Protein AF-A0A1F1KU14-F1 (afdb_monomer_lite)

Secondary structure (DSSP, 8-state):
-------HHHHHHHHHHHHHHT--PPPPPPPPP--TTTHHHHHHHHHHHHHHHHHHHHHHHHHHHHHHHHHHHHHHHHHHHHHHHHHHHHHHT--

Sequence (95 aa):
MSILDVDPDLTHQLATDVARNAQGSLPAPPVVPLDAATHDFGAHLAAAVTNINQRTERLRADLAHISRAGYALAAAAAATDEHTAGRFSAHAGGS

Foldseek 3Di:
DDPPPDQLVVLLVVLVVLLVVLDDDQDDQDDFDPDPVCPVVSVVSSVVSVVVRVVSNVVSVVSNVSSVVSNVVSVVVVVVVVVVVVVVVVVVPPD

Structure (mmCIF, N/CA/C/O backbone):
data_AF-A0A1F1KU14-F1
#
_entry.id   AF-A0A1F1KU14-F1
#
loop_
_atom_site.group_PDB
_atom_site.id
_atom_site.type_symbol
_atom_site.label_atom_id
_atom_site.label_alt_id
_atom_site.label_comp_id
_atom_site.label_asym_id
_atom_site.label_entity_id
_atom_site.label_seq_id
_atom_site.pdbx_PDB_ins_code
_atom_site.Cartn_x
_atom_site.Cartn_y
_atom_site.Cartn_z
_atom_site.occupancy
_atom_site.B_iso_or_equiv
_atom_site.auth_s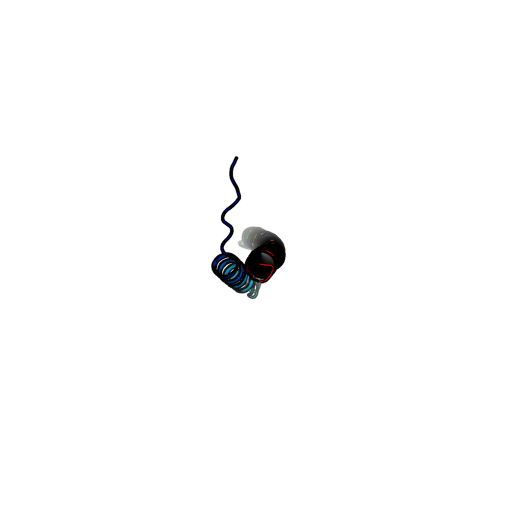eq_id
_atom_site.auth_comp_id
_atom_site.auth_asym_id
_atom_site.auth_atom_id
_atom_site.pdbx_PDB_model_num
ATOM 1 N N . MET A 1 1 ? -0.346 9.751 -30.051 1.00 35.44 1 MET A N 1
ATOM 2 C CA . MET A 1 1 ? 0.241 8.450 -29.675 1.00 35.44 1 MET A CA 1
ATOM 3 C C . MET A 1 1 ? 1.173 8.726 -28.511 1.00 35.44 1 MET A C 1
ATOM 5 O O . MET A 1 1 ? 2.216 9.317 -28.732 1.00 35.44 1 MET A O 1
ATOM 9 N N . SER A 1 2 ? 0.740 8.452 -27.279 1.00 44.88 2 SER A N 1
ATOM 10 C CA . SER A 1 2 ? 1.608 8.609 -26.108 1.00 44.88 2 SER A CA 1
ATOM 11 C C . SER A 1 2 ? 2.371 7.301 -25.945 1.00 44.88 2 SER A C 1
ATOM 13 O O . SER A 1 2 ? 1.787 6.304 -25.535 1.00 44.88 2 SER A O 1
ATOM 15 N N . ILE A 1 3 ? 3.646 7.292 -26.328 1.00 57.97 3 ILE A N 1
ATOM 16 C CA . ILE A 1 3 ? 4.612 6.361 -25.739 1.00 57.97 3 ILE A CA 1
ATOM 17 C C . ILE A 1 3 ? 4.660 6.774 -24.269 1.00 57.97 3 ILE A C 1
ATOM 19 O O . ILE A 1 3 ? 4.903 7.942 -23.978 1.00 57.97 3 ILE A O 1
ATOM 23 N N . LEU A 1 4 ? 4.237 5.907 -23.354 1.00 63.00 4 LEU A N 1
ATOM 24 C CA . LEU A 1 4 ? 4.346 6.202 -21.929 1.00 63.00 4 LEU A CA 1
ATOM 25 C C . LEU A 1 4 ? 5.841 6.281 -21.616 1.00 63.00 4 LEU A C 1
ATOM 27 O O . LEU A 1 4 ? 6.529 5.270 -21.707 1.00 63.00 4 LEU A O 1
ATOM 31 N N . ASP A 1 5 ? 6.324 7.484 -21.322 1.00 76.12 5 ASP A N 1
ATOM 32 C CA . ASP A 1 5 ? 7.698 7.727 -20.894 1.00 76.12 5 ASP A CA 1
ATOM 33 C C . ASP A 1 5 ? 7.786 7.279 -19.429 1.00 76.12 5 ASP A C 1
ATOM 35 O O . ASP A 1 5 ? 7.415 8.010 -18.507 1.00 76.12 5 ASP A O 1
ATOM 39 N N . VAL A 1 6 ? 8.091 5.996 -19.2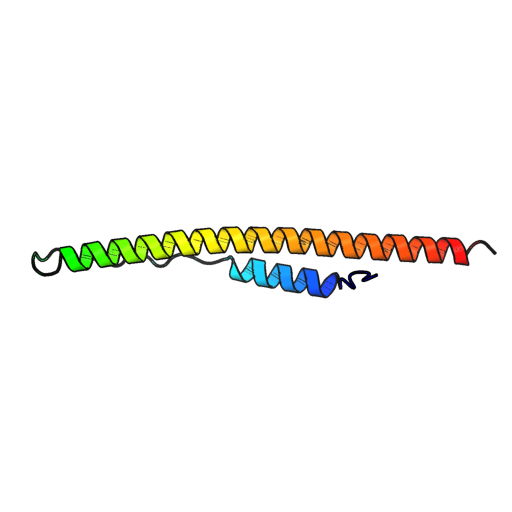27 1.00 85.00 6 VAL A N 1
ATOM 40 C CA . VAL A 1 6 ? 8.170 5.378 -17.901 1.00 85.00 6 VAL A CA 1
ATOM 41 C C . VAL A 1 6 ? 9.631 5.319 -17.505 1.00 85.00 6 VAL A C 1
ATOM 43 O O . VAL A 1 6 ? 10.363 4.462 -17.981 1.00 85.00 6 VAL A O 1
ATOM 46 N N . ASP A 1 7 ? 10.029 6.202 -16.595 1.00 90.56 7 ASP A N 1
ATOM 47 C CA . ASP A 1 7 ? 11.335 6.131 -15.948 1.00 90.56 7 ASP A CA 1
ATOM 48 C C . ASP A 1 7 ? 11.355 4.923 -14.979 1.00 90.56 7 ASP A C 1
ATOM 50 O O . ASP A 1 7 ? 10.592 4.911 -13.995 1.00 90.56 7 ASP A O 1
ATOM 54 N N . PRO A 1 8 ? 12.176 3.885 -15.240 1.00 91.62 8 PRO A N 1
ATOM 55 C CA . PRO A 1 8 ? 12.221 2.681 -14.415 1.00 91.62 8 PRO A CA 1
ATOM 56 C C . PRO A 1 8 ? 12.779 2.953 -13.013 1.00 91.62 8 PRO A C 1
ATOM 58 O O . PRO A 1 8 ? 12.280 2.377 -12.041 1.00 91.62 8 PRO A O 1
ATOM 61 N N . ASP A 1 9 ? 13.747 3.861 -12.882 1.00 92.81 9 ASP A N 1
ATOM 62 C CA . ASP A 1 9 ? 14.385 4.185 -11.607 1.00 92.81 9 ASP A CA 1
ATOM 63 C C . ASP A 1 9 ? 13.418 4.954 -10.706 1.00 92.81 9 ASP A C 1
ATOM 65 O O . ASP A 1 9 ? 13.224 4.594 -9.539 1.00 92.81 9 ASP A O 1
ATOM 69 N N . LEU A 1 10 ? 12.738 5.964 -11.258 1.00 93.06 10 LEU A N 1
ATOM 70 C CA . LEU A 1 10 ? 11.702 6.706 -10.541 1.00 93.06 10 LEU A CA 1
ATOM 71 C C . LEU A 1 10 ? 10.542 5.786 -10.141 1.00 93.06 10 LEU A C 1
ATOM 73 O O . LEU A 1 10 ? 10.069 5.834 -9.004 1.00 93.06 10 LEU A O 1
ATOM 77 N N . THR A 1 11 ? 10.101 4.907 -11.043 1.00 94.50 11 THR A N 1
ATOM 78 C CA . THR A 1 11 ? 9.012 3.960 -10.760 1.00 94.50 11 THR A CA 1
ATOM 79 C C . THR A 1 11 ? 9.393 2.993 -9.636 1.00 94.50 11 THR A C 1
ATOM 81 O O . THR A 1 11 ? 8.587 2.733 -8.737 1.00 94.50 11 THR A O 1
ATOM 84 N N . HIS A 1 12 ? 10.634 2.501 -9.625 1.00 96.12 12 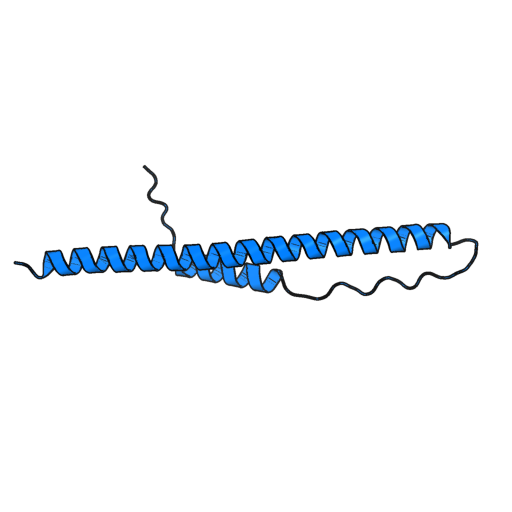HIS A N 1
ATOM 85 C CA . HIS A 1 12 ? 11.145 1.642 -8.561 1.00 96.12 12 HIS A CA 1
ATOM 86 C C . HIS A 1 12 ? 11.252 2.379 -7.213 1.00 96.12 12 HIS A C 1
ATOM 88 O O . HIS A 1 12 ? 10.916 1.818 -6.161 1.00 96.12 12 HIS A O 1
ATOM 94 N N . GLN A 1 13 ? 11.691 3.643 -7.220 1.00 96.94 13 GLN A N 1
ATOM 95 C CA . GLN A 1 13 ? 11.736 4.484 -6.019 1.00 96.94 13 GLN A CA 1
ATOM 96 C C . GLN A 1 13 ? 10.334 4.692 -5.435 1.00 96.94 13 GLN A C 1
ATOM 98 O O . GLN A 1 13 ? 10.117 4.413 -4.254 1.00 96.94 13 GLN A O 1
ATOM 103 N N . LEU A 1 14 ? 9.358 5.061 -6.270 1.00 96.31 14 LEU A N 1
ATOM 104 C CA . LEU A 1 14 ? 7.963 5.224 -5.853 1.00 96.31 14 LEU A CA 1
ATOM 105 C C . LEU A 1 14 ? 7.377 3.920 -5.294 1.00 96.31 14 LEU A C 1
ATOM 107 O O . LEU A 1 14 ? 6.740 3.930 -4.240 1.00 96.31 14 LEU A O 1
ATOM 111 N N . ALA A 1 15 ? 7.635 2.781 -5.943 1.00 96.06 15 ALA A N 1
ATOM 112 C CA . ALA A 1 15 ? 7.211 1.471 -5.447 1.00 96.06 15 ALA A CA 1
ATOM 113 C C . ALA A 1 15 ? 7.805 1.155 -4.063 1.00 96.06 15 ALA A C 1
ATOM 115 O O . ALA A 1 15 ? 7.110 0.627 -3.191 1.00 96.06 15 ALA A O 1
ATOM 116 N N . THR A 1 16 ? 9.063 1.535 -3.835 1.00 97.31 16 THR A N 1
ATOM 117 C CA . THR A 1 16 ? 9.759 1.359 -2.553 1.00 97.31 16 THR A CA 1
ATOM 118 C C . THR A 1 16 ? 9.174 2.232 -1.452 1.00 97.31 16 THR A C 1
ATOM 120 O O . THR A 1 16 ? 8.957 1.752 -0.337 1.00 97.31 16 THR A O 1
ATOM 123 N N . ASP A 1 17 ? 8.851 3.486 -1.753 1.00 97.38 17 ASP A N 1
ATOM 124 C CA . ASP A 1 17 ? 8.209 4.375 -0.787 1.00 97.38 17 ASP A CA 1
ATOM 125 C C . ASP A 1 17 ? 6.797 3.898 -0.435 1.00 97.38 17 ASP A C 1
ATOM 127 O O . ASP A 1 17 ? 6.422 3.877 0.740 1.00 97.38 17 ASP A O 1
ATOM 131 N N . VAL A 1 18 ? 6.026 3.427 -1.418 1.00 95.19 18 VAL A N 1
ATOM 132 C CA . VAL A 1 18 ? 4.711 2.816 -1.173 1.00 95.19 18 VAL A CA 1
ATOM 133 C C . VAL A 1 18 ? 4.847 1.555 -0.314 1.00 95.19 18 VAL A C 1
ATOM 135 O O . VAL A 1 18 ? 4.102 1.391 0.653 1.00 95.19 18 VAL A O 1
ATOM 138 N N . ALA A 1 19 ? 5.827 0.690 -0.599 1.00 95.69 19 ALA A N 1
ATOM 139 C CA . ALA A 1 19 ? 6.085 -0.509 0.196 1.00 95.69 19 ALA A CA 1
ATOM 140 C C . ALA A 1 19 ? 6.457 -0.174 1.647 1.00 95.69 19 ALA A C 1
ATOM 142 O O . ALA A 1 19 ? 5.990 -0.851 2.561 1.00 95.69 19 ALA A O 1
ATOM 143 N N . ARG A 1 20 ? 7.252 0.880 1.870 1.00 94.62 20 ARG A N 1
ATOM 144 C CA . ARG A 1 20 ? 7.602 1.363 3.214 1.00 94.62 20 ARG A CA 1
ATOM 145 C C . ARG A 1 20 ? 6.363 1.846 3.970 1.00 94.62 20 ARG A C 1
ATOM 147 O O . ARG A 1 20 ? 6.181 1.490 5.128 1.00 94.62 20 ARG A O 1
ATOM 154 N N . ASN A 1 21 ? 5.487 2.601 3.308 1.00 90.25 21 ASN A N 1
ATOM 155 C CA . ASN A 1 21 ? 4.254 3.125 3.909 1.00 90.25 21 ASN A CA 1
ATOM 156 C C . ASN A 1 21 ? 3.175 2.055 4.147 1.00 90.25 21 ASN A C 1
ATOM 158 O O . ASN A 1 21 ? 2.277 2.259 4.961 1.00 90.25 21 ASN A O 1
ATOM 162 N N . ALA A 1 22 ? 3.261 0.905 3.476 1.00 91.44 22 ALA A N 1
ATOM 163 C CA . ALA A 1 22 ? 2.392 -0.240 3.741 1.00 91.44 22 ALA A CA 1
ATOM 164 C C . ALA A 1 22 ? 2.731 -0.966 5.060 1.00 91.44 22 ALA A C 1
ATOM 166 O O . ALA A 1 22 ? 1.967 -1.823 5.501 1.00 91.44 22 ALA A O 1
ATOM 167 N N . GLN A 1 23 ? 3.870 -0.657 5.688 1.00 90.00 23 GLN A N 1
ATOM 168 C CA . GLN A 1 23 ? 4.328 -1.303 6.919 1.00 90.00 23 GLN A CA 1
ATOM 169 C C . GLN A 1 23 ? 3.774 -0.616 8.179 1.00 90.00 23 GLN A C 1
ATOM 171 O O . GLN A 1 23 ? 3.235 0.490 8.144 1.00 90.00 23 GLN A O 1
ATOM 176 N N . GLY A 1 24 ? 3.919 -1.287 9.322 1.00 84.62 24 GLY A N 1
ATOM 177 C CA . GLY A 1 24 ? 3.567 -0.765 10.643 1.00 84.62 24 GLY A CA 1
ATOM 178 C C . GLY A 1 24 ? 2.625 -1.684 11.413 1.00 84.62 24 GLY A C 1
ATOM 179 O O . GLY A 1 24 ? 2.100 -2.657 10.880 1.00 84.62 24 GLY A O 1
ATOM 180 N N . SER A 1 25 ? 2.411 -1.370 12.687 1.00 82.44 25 SER A N 1
ATOM 181 C CA . SER A 1 25 ? 1.468 -2.080 13.551 1.00 82.44 25 SER A CA 1
ATOM 182 C C . SER A 1 25 ? 0.162 -1.301 13.698 1.00 82.44 25 SER A C 1
ATOM 184 O O . SER A 1 25 ? 0.083 -0.099 13.430 1.00 82.44 25 SER A O 1
ATOM 186 N N . LEU A 1 26 ? -0.906 -2.002 14.067 1.00 82.88 26 LEU A N 1
ATOM 187 C CA . LEU A 1 26 ? -2.138 -1.360 14.511 1.00 82.88 26 LEU A CA 1
ATOM 188 C C . LEU A 1 26 ? -1.987 -0.954 15.983 1.00 82.88 26 LEU A C 1
ATOM 190 O O . LEU A 1 26 ? -1.366 -1.698 16.749 1.00 82.88 26 LEU A O 1
ATOM 194 N N . PRO A 1 27 ? -2.542 0.195 16.401 1.00 75.69 27 PRO A N 1
ATOM 195 C CA . PRO A 1 27 ? -2.597 0.536 17.813 1.00 75.69 27 PRO A CA 1
ATOM 196 C C . PRO A 1 27 ? -3.414 -0.517 18.571 1.00 75.69 27 PRO A C 1
ATOM 198 O O . PRO A 1 27 ? -4.407 -1.051 18.058 1.00 75.69 27 PRO A O 1
ATOM 201 N N . ALA A 1 28 ? -2.991 -0.810 19.802 1.00 76.19 28 ALA A N 1
ATOM 202 C CA . ALA A 1 28 ? -3.748 -1.683 20.686 1.00 76.19 28 ALA A CA 1
ATOM 203 C C . ALA A 1 28 ? -5.148 -1.086 20.938 1.00 76.19 28 ALA A C 1
ATOM 205 O O . ALA A 1 28 ? -5.276 0.139 21.042 1.00 76.19 28 ALA A O 1
ATOM 206 N N . PRO A 1 29 ? -6.199 -1.919 21.042 1.00 72.50 29 PRO A N 1
ATOM 207 C CA . PRO A 1 29 ? -7.525 -1.437 21.399 1.00 72.50 29 PRO A CA 1
ATOM 208 C C . PRO A 1 29 ? -7.498 -0.696 22.747 1.00 72.50 29 PRO A C 1
ATOM 210 O O . PRO A 1 29 ? -6.775 -1.120 23.654 1.00 72.50 29 PRO A O 1
ATOM 213 N N . PRO A 1 30 ? -8.277 0.386 22.910 1.00 72.00 30 PRO A N 1
ATOM 214 C CA . PRO A 1 30 ? -8.369 1.083 24.184 1.00 72.00 30 PRO A CA 1
ATOM 215 C C . PRO A 1 30 ? -8.985 0.171 25.249 1.00 72.00 30 PRO A C 1
ATOM 217 O O . PRO A 1 30 ? -9.944 -0.557 24.982 1.00 72.00 30 PRO A O 1
ATOM 220 N N . VAL A 1 31 ? -8.455 0.236 26.471 1.00 75.38 31 VAL A N 1
ATOM 221 C CA . VAL A 1 31 ? -9.075 -0.412 27.631 1.00 75.38 31 VAL A CA 1
ATOM 222 C C . VAL A 1 31 ? -10.281 0.423 28.047 1.00 75.38 31 VAL A C 1
ATOM 224 O O . VAL A 1 31 ? -10.148 1.603 28.368 1.00 75.38 31 VAL A O 1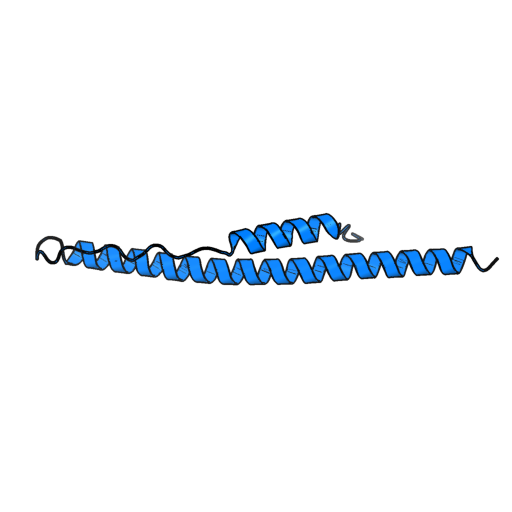
ATOM 227 N N . VAL A 1 32 ? -11.458 -0.191 28.019 1.00 69.69 32 VAL A N 1
ATOM 228 C CA . VAL A 1 32 ? -12.726 0.453 28.361 1.00 69.69 32 VAL A CA 1
ATOM 229 C C . VAL A 1 32 ? -13.047 0.205 29.843 1.00 69.69 32 VAL A C 1
ATOM 231 O O . VAL A 1 32 ? -13.072 -0.958 30.254 1.00 69.69 32 VAL A O 1
ATOM 234 N N . PRO A 1 33 ? -13.303 1.249 30.655 1.00 69.56 33 PRO A N 1
ATOM 235 C CA . PRO A 1 33 ? -13.795 1.089 32.023 1.00 69.56 33 PRO A CA 1
ATOM 236 C C . PRO A 1 33 ? -15.172 0.405 32.054 1.00 69.56 33 PRO A C 1
ATOM 238 O O . PRO A 1 33 ? -16.050 0.731 31.263 1.00 69.56 33 PRO A O 1
ATOM 241 N N . LEU A 1 34 ? -15.369 -0.531 32.985 1.00 66.56 34 LEU A N 1
ATOM 242 C CA . LEU A 1 34 ? -16.594 -1.339 33.124 1.00 66.56 34 LEU A CA 1
ATOM 243 C C . LEU A 1 34 ? -17.690 -0.678 33.982 1.00 66.56 34 LEU A C 1
ATOM 245 O O . LEU A 1 34 ? -18.591 -1.372 34.455 1.00 66.56 34 LEU A O 1
ATOM 249 N N . ASP A 1 35 ? -17.628 0.632 34.239 1.00 80.69 35 ASP A N 1
ATOM 250 C CA . ASP A 1 35 ? -18.711 1.270 34.988 1.00 80.69 35 ASP A CA 1
ATOM 251 C C . ASP A 1 35 ? -19.999 1.335 34.142 1.00 80.69 35 ASP A C 1
ATOM 253 O O . ASP A 1 35 ? -19.979 1.478 32.918 1.00 80.69 35 ASP A O 1
ATOM 257 N N . ALA A 1 36 ? -21.153 1.183 34.796 1.00 69.44 36 ALA A N 1
ATOM 258 C CA . ALA A 1 36 ? -22.443 1.113 34.105 1.00 69.44 36 ALA A CA 1
ATOM 259 C C . ALA A 1 36 ? -22.804 2.418 33.367 1.00 69.44 36 ALA A C 1
ATOM 261 O O . ALA A 1 36 ? -23.649 2.401 32.478 1.00 69.44 36 ALA A O 1
ATOM 262 N N . ALA A 1 37 ? -22.177 3.543 33.727 1.00 76.94 37 ALA A N 1
ATOM 263 C CA . ALA A 1 37 ? -22.442 4.848 33.130 1.00 76.94 37 ALA A CA 1
ATOM 264 C C . ALA A 1 37 ? -21.695 5.059 31.802 1.00 76.94 37 ALA A C 1
ATOM 266 O O . ALA A 1 37 ? -22.171 5.805 30.947 1.00 76.94 37 ALA A O 1
ATOM 267 N N . THR A 1 38 ? -20.540 4.414 31.614 1.00 76.31 38 THR A N 1
ATOM 268 C CA . THR A 1 38 ? -19.683 4.572 30.428 1.00 76.31 38 THR A CA 1
ATOM 269 C C . THR A 1 38 ? -19.595 3.320 29.564 1.00 76.31 38 THR A C 1
ATOM 271 O O . THR A 1 38 ? -19.028 3.387 28.473 1.00 76.31 38 THR A O 1
ATOM 274 N N . HIS A 1 39 ? -20.206 2.212 29.991 1.00 81.94 39 HIS A N 1
ATOM 275 C CA . HIS A 1 39 ? -20.214 0.939 29.271 1.00 81.94 39 HIS A CA 1
ATOM 276 C C . HIS A 1 39 ? -20.579 1.084 27.783 1.00 81.94 39 HIS A C 1
ATOM 278 O O . HIS A 1 39 ? -19.812 0.662 26.917 1.00 81.94 39 HIS A O 1
ATOM 284 N N . ASP A 1 40 ? -21.706 1.728 27.468 1.00 84.19 40 ASP A N 1
ATOM 285 C CA . ASP A 1 40 ? -22.181 1.849 26.081 1.00 84.19 40 ASP A CA 1
ATOM 286 C C . ASP A 1 40 ? -21.276 2.754 25.239 1.00 84.19 40 ASP A C 1
ATOM 288 O O . ASP A 1 40 ? -20.941 2.430 24.097 1.00 84.19 40 ASP A O 1
ATOM 292 N N . PHE A 1 41 ? -20.802 3.859 25.821 1.00 85.06 41 PHE A N 1
ATOM 293 C CA . PHE A 1 41 ? -19.808 4.723 25.181 1.00 85.06 41 PHE A CA 1
ATOM 294 C C . PHE A 1 41 ? -18.527 3.946 24.861 1.00 85.06 41 PHE A C 1
ATOM 296 O O . PHE A 1 41 ? -18.003 4.009 23.748 1.00 85.06 41 PHE A O 1
ATOM 303 N N . GLY A 1 42 ? -18.047 3.174 25.828 1.00 85.50 42 GLY A N 1
ATOM 304 C CA . GLY A 1 42 ? -16.870 2.342 25.700 1.00 85.50 42 GLY A CA 1
ATOM 305 C C . GLY A 1 42 ? -17.015 1.246 24.646 1.00 85.50 42 GLY A C 1
ATOM 306 O O . GLY A 1 42 ? -16.108 1.050 23.835 1.00 85.50 42 GLY A O 1
ATOM 307 N N . ALA A 1 43 ? -18.174 0.589 24.585 1.00 85.06 43 ALA A N 1
ATOM 308 C CA . ALA A 1 43 ? -18.495 -0.388 23.549 1.00 85.06 43 ALA A CA 1
ATOM 309 C C . ALA A 1 43 ? -18.473 0.247 22.147 1.00 85.06 43 ALA A C 1
ATOM 311 O O . ALA A 1 43 ? -17.874 -0.308 21.221 1.00 85.06 43 ALA A O 1
ATOM 312 N N . HIS A 1 44 ? -19.052 1.442 21.989 1.00 89.19 44 HIS A N 1
ATOM 313 C CA . HIS A 1 44 ? -19.001 2.185 20.730 1.00 89.19 44 HIS A CA 1
ATOM 314 C C . HIS A 1 44 ? -17.577 2.607 20.350 1.00 89.19 44 HIS A C 1
ATOM 316 O O . HIS A 1 44 ? -17.193 2.470 19.186 1.00 89.19 44 HIS A O 1
ATOM 322 N N . LEU A 1 45 ? -16.771 3.061 21.313 1.00 87.75 45 LEU A N 1
ATOM 323 C CA . LEU A 1 45 ? -15.372 3.417 21.083 1.00 87.75 45 LEU A CA 1
ATOM 324 C C . LEU A 1 45 ? -14.547 2.200 20.638 1.00 87.75 45 LEU A C 1
ATOM 326 O O . LEU A 1 45 ? -13.810 2.280 19.654 1.00 87.75 45 LEU A O 1
ATOM 330 N N . ALA A 1 46 ? -14.703 1.057 21.308 1.00 86.00 46 ALA A N 1
ATOM 331 C CA . ALA A 1 46 ? -14.022 -0.183 20.944 1.00 86.00 46 ALA A CA 1
ATOM 332 C C . ALA A 1 46 ? -14.420 -0.668 19.537 1.00 86.00 46 ALA A C 1
ATOM 334 O O . ALA A 1 46 ? -13.558 -1.068 18.746 1.00 86.00 46 ALA A O 1
ATOM 335 N N . ALA A 1 47 ? -15.708 -0.578 19.189 1.00 88.44 47 ALA A N 1
ATOM 336 C CA . ALA A 1 47 ? -16.198 -0.903 17.852 1.00 88.44 47 ALA A CA 1
ATOM 337 C C . ALA A 1 47 ? -15.621 0.041 16.782 1.00 88.44 47 ALA A C 1
ATOM 339 O O . ALA A 1 47 ? -15.189 -0.419 15.722 1.00 88.44 47 ALA A O 1
ATOM 340 N N . ALA A 1 48 ? -15.551 1.345 17.068 1.00 90.31 48 ALA A N 1
ATOM 341 C CA . ALA A 1 48 ? -14.968 2.335 16.167 1.00 90.31 48 ALA A CA 1
ATOM 342 C C . ALA A 1 48 ? -13.472 2.077 15.925 1.00 90.31 48 ALA A C 1
ATOM 344 O O . ALA A 1 48 ? -13.036 2.044 14.774 1.00 90.31 48 ALA A O 1
ATOM 345 N N . VAL A 1 49 ? -12.696 1.813 16.983 1.00 89.81 49 VAL A N 1
ATOM 346 C CA . VAL A 1 49 ? -11.268 1.473 16.863 1.00 89.81 49 VAL A CA 1
ATOM 347 C C . VAL A 1 49 ? -11.076 0.179 16.076 1.00 89.81 49 VAL A C 1
ATOM 349 O O . VAL A 1 49 ? -10.236 0.126 15.180 1.00 89.81 49 VAL A O 1
ATOM 352 N N . THR A 1 50 ? -11.893 -0.844 16.335 1.00 89.44 50 THR A N 1
ATOM 353 C CA . THR A 1 50 ? -11.857 -2.104 15.576 1.00 89.44 50 THR A CA 1
ATOM 354 C C . THR A 1 50 ? -12.118 -1.866 14.088 1.00 89.44 50 THR A C 1
ATOM 356 O O . THR A 1 50 ? -11.411 -2.406 13.237 1.00 89.44 50 THR A O 1
ATOM 359 N N . ASN A 1 51 ? -13.097 -1.022 13.756 1.00 92.94 51 ASN A N 1
ATOM 360 C CA . ASN A 1 51 ? -13.412 -0.686 12.373 1.00 92.94 51 ASN A CA 1
ATOM 361 C C . ASN A 1 51 ? -12.271 0.068 11.675 1.00 92.94 51 ASN A C 1
ATOM 363 O O . ASN A 1 51 ? -11.921 -0.268 10.542 1.00 92.94 51 ASN A O 1
ATOM 367 N N . ILE A 1 52 ? -11.674 1.056 12.351 1.00 92.62 52 ILE A N 1
ATOM 368 C CA . ILE A 1 52 ? -10.510 1.792 11.841 1.00 92.62 52 ILE A CA 1
ATOM 369 C C . ILE A 1 52 ? -9.362 0.818 11.589 1.00 92.62 52 ILE A C 1
ATOM 371 O O . ILE A 1 52 ? -8.831 0.791 10.486 1.00 92.62 52 ILE A O 1
ATOM 375 N N . ASN A 1 53 ? -9.061 -0.051 12.552 1.00 91.88 53 ASN A N 1
ATOM 376 C CA . ASN A 1 53 ? -8.007 -1.051 12.434 1.00 91.88 53 ASN A CA 1
ATOM 377 C C . ASN A 1 53 ? -8.207 -1.975 11.222 1.00 91.88 53 ASN A C 1
ATOM 379 O O . ASN A 1 53 ? -7.279 -2.186 10.443 1.00 91.88 53 ASN A O 1
ATOM 383 N N . GLN A 1 54 ? -9.429 -2.466 11.002 1.00 93.00 54 GLN A N 1
ATOM 384 C CA . GLN A 1 54 ? -9.758 -3.277 9.824 1.00 93.00 54 GLN A CA 1
ATOM 385 C C . GLN A 1 54 ? -9.580 -2.510 8.508 1.00 93.00 54 GLN A C 1
ATOM 387 O O . GLN A 1 54 ? -9.106 -3.075 7.522 1.00 93.00 54 GLN A O 1
ATOM 392 N N . ARG A 1 55 ? -9.968 -1.231 8.465 1.00 94.31 55 ARG A N 1
ATOM 393 C CA . ARG A 1 55 ? -9.801 -0.383 7.274 1.00 94.31 55 ARG A CA 1
ATOM 394 C C . ARG A 1 55 ? -8.334 -0.073 7.004 1.00 94.31 55 ARG A C 1
ATOM 396 O O . ARG A 1 55 ? -7.914 -0.153 5.855 1.00 94.31 55 ARG A O 1
ATOM 403 N N . THR A 1 56 ? -7.558 0.225 8.041 1.00 93.75 56 THR A N 1
ATOM 404 C CA . THR A 1 56 ? -6.112 0.437 7.942 1.00 93.75 56 THR A CA 1
ATOM 405 C C . THR A 1 56 ? -5.416 -0.803 7.396 1.00 93.75 56 THR A C 1
ATOM 407 O O . THR A 1 56 ? -4.564 -0.681 6.525 1.00 93.75 56 THR A O 1
ATOM 410 N N . GLU A 1 57 ? -5.812 -1.998 7.834 1.00 94.12 57 GLU A N 1
ATOM 411 C CA . GLU A 1 57 ? -5.208 -3.236 7.340 1.00 94.12 57 GLU A CA 1
ATOM 412 C C . GLU A 1 57 ? -5.517 -3.495 5.860 1.00 94.12 57 GLU A C 1
ATOM 414 O O . GLU A 1 57 ? -4.633 -3.871 5.092 1.00 94.12 57 GLU A O 1
ATOM 419 N N . ARG A 1 58 ? -6.749 -3.208 5.422 1.00 95.00 58 ARG A N 1
ATOM 420 C CA . ARG A 1 58 ? -7.105 -3.255 3.994 1.00 95.00 58 ARG A CA 1
ATOM 421 C C . ARG A 1 58 ? -6.293 -2.252 3.180 1.00 95.00 58 ARG A C 1
ATOM 423 O O . ARG A 1 58 ? -5.726 -2.626 2.163 1.00 95.00 58 ARG A O 1
ATOM 430 N N . LEU A 1 59 ? -6.162 -1.018 3.670 1.00 94.38 59 LEU A N 1
ATOM 431 C CA . LEU A 1 59 ? -5.349 0.006 3.016 1.00 94.38 59 LEU A CA 1
ATOM 432 C C . LEU A 1 59 ? -3.885 -0.442 2.876 1.00 94.38 59 LEU A C 1
ATOM 434 O O . LEU A 1 59 ? -3.285 -0.251 1.825 1.00 94.38 59 LEU A O 1
ATOM 438 N N . ARG A 1 60 ? -3.310 -1.084 3.901 1.00 94.81 60 ARG A N 1
ATOM 439 C CA . ARG A 1 60 ? -1.956 -1.655 3.817 1.00 94.81 60 ARG A CA 1
ATOM 440 C C . ARG A 1 60 ? -1.854 -2.749 2.762 1.00 94.81 60 ARG A C 1
ATOM 442 O O . ARG A 1 60 ? -0.875 -2.777 2.020 1.00 94.81 60 ARG A O 1
ATOM 449 N N . ALA A 1 61 ? -2.853 -3.625 2.669 1.00 94.50 61 ALA A N 1
ATOM 450 C CA . ALA A 1 61 ? -2.891 -4.661 1.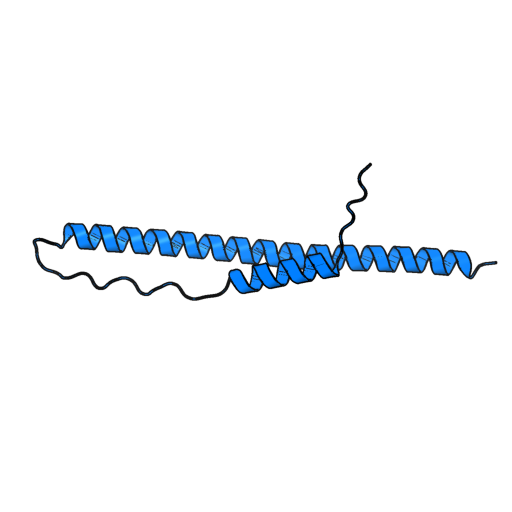641 1.00 94.50 61 ALA A CA 1
ATOM 451 C C . ALA A 1 61 ? -2.935 -4.059 0.225 1.00 94.50 61 ALA A C 1
ATOM 453 O O . ALA A 1 61 ? -2.203 -4.521 -0.655 1.00 94.50 61 ALA A O 1
ATOM 454 N N . ASP A 1 62 ? -3.719 -2.998 0.031 1.00 96.31 62 ASP A N 1
ATOM 455 C CA . ASP A 1 62 ? -3.812 -2.273 -1.238 1.00 96.31 62 ASP A CA 1
ATOM 456 C C . ASP A 1 62 ? -2.483 -1.590 -1.588 1.00 96.31 62 ASP A C 1
ATOM 458 O O . ASP A 1 62 ? -1.979 -1.747 -2.700 1.00 96.31 62 ASP A O 1
ATOM 462 N N . LEU A 1 63 ? -1.846 -0.910 -0.628 1.00 96.06 63 LEU A N 1
ATOM 463 C CA . LEU A 1 63 ? -0.521 -0.309 -0.822 1.00 96.06 63 LEU A CA 1
ATOM 464 C C . LEU A 1 63 ? 0.532 -1.371 -1.167 1.00 96.06 63 LEU A C 1
ATOM 466 O O . LEU A 1 63 ? 1.326 -1.179 -2.085 1.00 96.06 63 LEU A O 1
ATOM 470 N N . ALA A 1 64 ? 0.512 -2.524 -0.495 1.00 95.44 64 ALA A N 1
ATOM 471 C CA . ALA A 1 64 ? 1.410 -3.632 -0.808 1.00 95.44 64 ALA A CA 1
ATOM 472 C C . ALA A 1 64 ? 1.151 -4.220 -2.207 1.00 95.44 64 ALA A C 1
ATOM 474 O O . ALA A 1 64 ? 2.072 -4.712 -2.857 1.00 95.44 64 ALA A O 1
ATOM 475 N N . HIS A 1 65 ? -0.095 -4.206 -2.681 1.00 96.38 65 HIS A N 1
ATOM 476 C CA . HIS A 1 65 ? -0.412 -4.591 -4.052 1.00 96.38 65 HIS A CA 1
ATOM 477 C C . HIS A 1 65 ? 0.127 -3.569 -5.062 1.00 96.38 65 HIS A C 1
ATOM 479 O O . HIS A 1 65 ? 0.787 -3.963 -6.024 1.00 96.38 65 HIS A O 1
ATOM 485 N N . ILE A 1 66 ? -0.079 -2.274 -4.808 1.00 96.62 66 ILE A N 1
ATOM 486 C CA . ILE A 1 66 ? 0.413 -1.181 -5.657 1.00 96.62 66 ILE A CA 1
ATOM 487 C C . ILE A 1 66 ? 1.940 -1.200 -5.748 1.00 96.62 66 ILE A C 1
ATOM 489 O O . ILE A 1 66 ? 2.476 -1.076 -6.846 1.00 96.62 66 ILE A O 1
ATOM 493 N N . SER A 1 67 ? 2.656 -1.414 -4.640 1.00 97.50 67 SER A N 1
ATOM 494 C CA . SER A 1 67 ? 4.121 -1.489 -4.675 1.00 97.50 67 SER A CA 1
ATOM 495 C C . SER A 1 67 ? 4.620 -2.660 -5.521 1.00 97.50 67 SER A C 1
ATOM 497 O O . SER A 1 67 ? 5.514 -2.480 -6.344 1.00 97.50 67 SER A O 1
ATOM 499 N N . ARG A 1 68 ? 4.003 -3.845 -5.406 1.00 96.88 68 ARG A N 1
ATOM 500 C CA . ARG A 1 68 ? 4.330 -4.998 -6.265 1.00 96.88 68 ARG A CA 1
ATOM 501 C C . ARG A 1 68 ? 4.077 -4.709 -7.741 1.00 96.88 68 ARG A C 1
ATOM 503 O O . ARG A 1 68 ? 4.908 -5.064 -8.573 1.00 96.88 68 ARG A O 1
ATOM 510 N N . ALA A 1 69 ? 2.958 -4.063 -8.062 1.00 96.88 69 ALA A N 1
ATOM 511 C CA . ALA A 1 69 ? 2.661 -3.647 -9.429 1.00 96.88 69 ALA A CA 1
ATOM 512 C C . ALA A 1 69 ? 3.690 -2.623 -9.942 1.00 96.88 69 ALA A C 1
ATOM 514 O O . ALA A 1 69 ? 4.157 -2.745 -11.071 1.00 96.88 69 ALA A O 1
ATOM 515 N N . GLY A 1 70 ? 4.100 -1.669 -9.101 1.00 95.69 70 GLY A N 1
ATOM 516 C CA . GLY A 1 70 ? 5.143 -0.693 -9.417 1.00 95.69 70 GLY A CA 1
ATOM 517 C C . GLY A 1 70 ? 6.501 -1.340 -9.696 1.00 95.69 70 GLY A C 1
ATOM 518 O O . GLY A 1 70 ? 7.131 -1.018 -10.698 1.00 95.69 70 GLY A O 1
ATOM 519 N N . TYR A 1 71 ? 6.921 -2.318 -8.888 1.00 97.44 71 TYR A N 1
ATOM 520 C CA . TYR A 1 71 ? 8.146 -3.081 -9.154 1.00 97.44 71 TYR A CA 1
ATOM 521 C C . TYR A 1 71 ? 8.088 -3.846 -10.479 1.00 97.44 71 TYR A C 1
ATOM 523 O O . TYR A 1 71 ? 9.055 -3.834 -11.239 1.00 97.44 71 TYR A O 1
ATOM 531 N N . ALA A 1 72 ? 6.953 -4.483 -10.779 1.00 96.56 72 ALA A N 1
ATOM 532 C CA . ALA A 1 72 ? 6.766 -5.180 -12.048 1.00 96.56 72 ALA A CA 1
ATOM 533 C C . ALA A 1 72 ? 6.816 -4.215 -13.245 1.00 96.56 72 ALA A C 1
ATOM 535 O O . ALA A 1 72 ? 7.419 -4.538 -14.266 1.00 96.56 72 ALA A O 1
ATOM 536 N N . LEU A 1 73 ? 6.228 -3.022 -13.106 1.00 94.56 73 LEU A N 1
ATOM 537 C CA . LEU A 1 73 ? 6.265 -1.986 -14.135 1.00 94.56 73 LEU A CA 1
ATOM 538 C C . LEU A 1 73 ? 7.686 -1.456 -14.362 1.00 94.56 73 LEU A C 1
ATOM 540 O O . LEU A 1 73 ? 8.113 -1.375 -15.509 1.00 94.56 73 LEU A O 1
ATOM 544 N N . ALA A 1 74 ? 8.429 -1.153 -13.293 1.00 94.25 74 ALA A N 1
ATOM 545 C CA . ALA A 1 74 ? 9.820 -0.709 -13.387 1.00 94.25 74 ALA A CA 1
ATOM 546 C C . ALA A 1 74 ? 10.701 -1.747 -14.102 1.00 94.25 74 ALA A C 1
ATOM 548 O O . ALA A 1 74 ? 11.467 -1.404 -14.999 1.00 94.25 74 ALA A O 1
ATOM 549 N N . ALA A 1 75 ? 10.537 -3.031 -13.763 1.00 94.25 75 ALA A N 1
ATOM 550 C CA . ALA A 1 75 ? 11.259 -4.116 -14.421 1.00 94.25 75 ALA A CA 1
ATOM 551 C C . ALA A 1 75 ? 10.894 -4.245 -15.912 1.00 94.25 75 ALA A C 1
ATOM 553 O O . ALA A 1 75 ? 11.772 -4.445 -16.749 1.00 94.25 75 ALA A O 1
ATOM 554 N N . ALA A 1 76 ? 9.610 -4.109 -16.257 1.00 92.50 76 ALA A N 1
ATOM 555 C CA . ALA A 1 76 ? 9.155 -4.159 -17.645 1.00 92.50 76 ALA A CA 1
ATOM 556 C C . ALA A 1 76 ? 9.666 -2.969 -18.477 1.00 92.50 76 ALA A C 1
ATOM 558 O O . ALA A 1 76 ? 10.040 -3.155 -19.638 1.00 92.50 76 ALA A O 1
ATOM 559 N N . ALA A 1 77 ? 9.711 -1.770 -17.888 1.00 89.81 77 ALA A N 1
ATOM 560 C CA . ALA A 1 77 ? 10.280 -0.581 -18.517 1.00 89.81 77 ALA A CA 1
ATOM 561 C C . ALA A 1 77 ? 11.782 -0.771 -18.788 1.00 89.81 77 ALA A C 1
ATOM 563 O O . ALA A 1 77 ? 12.202 -0.692 -19.939 1.00 89.81 77 ALA A O 1
ATOM 564 N N . ALA A 1 78 ? 12.556 -1.185 -17.777 1.00 89.81 78 ALA A N 1
ATOM 565 C CA . ALA A 1 78 ? 13.991 -1.442 -17.928 1.00 89.81 78 ALA A CA 1
ATOM 566 C C . ALA A 1 78 ? 14.301 -2.501 -19.006 1.00 89.81 78 ALA A C 1
ATOM 568 O O . ALA A 1 78 ? 15.189 -2.309 -19.835 1.00 89.81 78 ALA A O 1
ATOM 569 N N . ALA A 1 79 ? 13.535 -3.597 -19.050 1.00 91.25 79 ALA A N 1
ATOM 570 C CA . ALA A 1 79 ? 13.702 -4.633 -20.072 1.00 91.25 79 ALA A CA 1
ATOM 571 C C . ALA A 1 79 ? 13.372 -4.127 -21.490 1.00 91.25 79 ALA A C 1
ATOM 573 O O . ALA A 1 79 ? 13.987 -4.554 -22.471 1.00 91.25 79 ALA A O 1
ATOM 574 N N . THR A 1 80 ? 12.401 -3.218 -21.611 1.00 88.62 80 THR A N 1
ATOM 575 C CA . THR A 1 80 ? 12.033 -2.601 -22.893 1.00 88.62 80 THR A CA 1
ATOM 576 C C . THR A 1 80 ? 13.138 -1.669 -23.391 1.00 88.62 80 THR A C 1
ATOM 578 O O . THR A 1 80 ? 13.487 -1.715 -24.577 1.00 88.62 80 THR A O 1
ATOM 581 N N . ASP A 1 81 ? 13.731 -0.880 -22.493 1.00 86.50 81 ASP A N 1
ATOM 582 C CA . ASP A 1 81 ? 14.850 0.013 -22.802 1.00 86.50 81 ASP A CA 1
ATOM 583 C C . ASP A 1 81 ? 16.095 -0.775 -23.220 1.00 86.50 81 ASP A C 1
ATOM 585 O O . ASP A 1 81 ? 16.696 -0.482 -24.257 1.00 86.50 81 ASP A O 1
ATOM 589 N N . GLU A 1 82 ? 16.433 -1.841 -22.487 1.00 86.06 82 GLU A N 1
ATOM 590 C CA . GLU A 1 82 ? 17.552 -2.729 -22.817 1.00 86.06 82 GLU A CA 1
ATOM 591 C C . GLU A 1 82 ? 17.359 -3.400 -24.185 1.00 86.06 82 GLU A C 1
ATOM 593 O O . GLU A 1 82 ? 18.263 -3.386 -25.028 1.00 86.06 82 GLU A O 1
ATOM 598 N N . HIS A 1 83 ? 16.162 -3.935 -24.458 1.00 86.12 83 HIS A N 1
ATOM 599 C CA . HIS A 1 83 ? 15.855 -4.544 -25.752 1.00 86.12 83 HIS A CA 1
ATOM 600 C C . HIS A 1 83 ? 15.993 -3.534 -26.898 1.00 86.12 83 HIS A C 1
ATOM 602 O O . HIS A 1 83 ? 16.544 -3.846 -27.959 1.00 86.12 83 HIS A O 1
ATOM 608 N N . THR A 1 84 ? 15.520 -2.308 -26.685 1.00 83.75 84 THR A N 1
ATOM 609 C CA . THR A 1 84 ? 15.590 -1.231 -27.675 1.00 83.75 84 THR A CA 1
ATOM 610 C C . THR A 1 84 ? 17.041 -0.812 -27.933 1.00 83.75 84 THR A C 1
ATOM 612 O O . THR A 1 84 ? 17.460 -0.744 -29.092 1.00 83.75 84 THR A O 1
ATOM 615 N N . ALA A 1 85 ? 17.844 -0.627 -26.883 1.00 80.81 85 ALA A N 1
ATOM 616 C CA . ALA A 1 85 ? 19.269 -0.307 -26.988 1.00 80.81 85 ALA A CA 1
ATOM 617 C C . ALA A 1 85 ? 20.072 -1.412 -27.702 1.00 80.81 85 ALA A C 1
ATOM 619 O O . ALA A 1 85 ? 20.911 -1.125 -28.565 1.00 80.81 85 ALA A O 1
ATOM 620 N N . GLY A 1 86 ? 19.778 -2.683 -27.408 1.00 82.31 86 GLY A N 1
ATOM 621 C CA . GLY A 1 86 ? 20.385 -3.834 -28.078 1.00 82.31 86 GLY A CA 1
ATOM 622 C C . GLY A 1 86 ? 20.088 -3.870 -29.581 1.00 82.31 86 GLY A C 1
ATOM 623 O O . GLY A 1 86 ? 20.992 -4.102 -30.387 1.00 82.31 86 GLY A O 1
ATOM 624 N N . ARG A 1 87 ? 18.849 -3.559 -29.987 1.00 82.88 87 ARG A N 1
ATOM 625 C CA . ARG A 1 87 ? 18.470 -3.460 -31.410 1.00 82.88 87 ARG A CA 1
ATOM 626 C C . ARG A 1 87 ? 19.217 -2.346 -32.140 1.00 82.88 87 ARG A C 1
ATOM 628 O O . ARG A 1 87 ? 19.668 -2.566 -33.263 1.00 82.88 87 ARG A O 1
ATOM 635 N N . PHE A 1 88 ? 19.365 -1.173 -31.522 1.00 79.19 88 PHE A N 1
ATOM 636 C CA . PHE A 1 88 ? 20.133 -0.073 -32.114 1.00 79.19 88 PHE A CA 1
ATOM 637 C C . PHE A 1 88 ? 21.614 -0.427 -32.268 1.00 79.19 88 PHE A C 1
ATOM 639 O O . PHE A 1 88 ? 22.200 -0.170 -33.319 1.00 79.19 88 PHE A O 1
ATOM 646 N N . SER A 1 89 ? 22.195 -1.088 -31.267 1.00 83.19 89 SER A N 1
ATOM 647 C CA . SER A 1 89 ? 23.594 -1.530 -31.301 1.00 83.19 89 SER A CA 1
ATOM 648 C C . SER A 1 89 ? 23.838 -2.581 -32.393 1.00 83.19 89 SER A C 1
ATOM 650 O O . SER A 1 89 ? 24.817 -2.492 -33.132 1.00 83.19 89 SER A O 1
ATOM 652 N N . ALA A 1 90 ? 22.915 -3.535 -32.559 1.00 78.56 90 ALA A N 1
ATOM 653 C CA . ALA A 1 90 ? 22.972 -4.540 -33.622 1.00 78.56 90 ALA A CA 1
ATOM 654 C C . ALA A 1 90 ? 22.829 -3.933 -35.030 1.00 78.56 90 ALA A C 1
ATOM 656 O O . ALA A 1 90 ? 23.450 -4.416 -35.973 1.00 78.56 90 ALA A O 1
ATOM 657 N N . H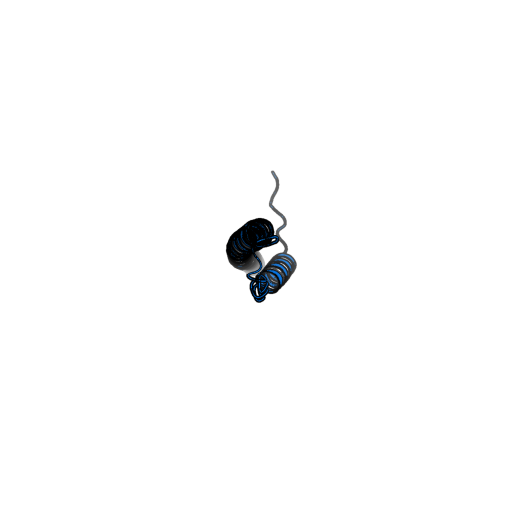IS A 1 91 ? 22.039 -2.866 -35.180 1.00 76.50 91 HIS A N 1
ATOM 658 C CA . HIS A 1 91 ? 21.909 -2.151 -36.450 1.00 76.50 91 HIS A CA 1
ATOM 659 C C . HIS A 1 91 ? 23.164 -1.329 -36.792 1.00 76.50 91 HIS A C 1
ATOM 661 O O . HIS A 1 91 ? 23.576 -1.300 -37.948 1.00 76.50 91 HIS A O 1
ATOM 667 N N . ALA A 1 92 ? 23.798 -0.702 -35.796 1.00 73.75 92 ALA A N 1
ATOM 668 C CA . ALA A 1 92 ? 24.987 0.130 -35.992 1.00 73.75 92 ALA A CA 1
ATOM 669 C C . ALA A 1 92 ? 26.275 -0.672 -36.275 1.00 73.75 92 ALA A C 1
ATOM 671 O O . ALA A 1 92 ? 27.168 -0.166 -36.945 1.00 73.75 92 ALA A O 1
ATOM 672 N N . GLY A 1 93 ? 26.381 -1.915 -35.789 1.00 69.50 93 GLY A N 1
ATOM 673 C CA . GLY A 1 93 ? 27.550 -2.785 -35.996 1.00 69.50 93 GLY A CA 1
ATOM 674 C C . GLY A 1 93 ? 27.535 -3.627 -37.281 1.00 69.50 93 GLY A C 1
ATOM 675 O O . GLY A 1 93 ? 28.445 -4.425 -37.482 1.00 69.50 93 GLY A O 1
ATOM 676 N N . GLY A 1 94 ? 26.500 -3.499 -38.119 1.00 62.06 94 GLY A N 1
ATOM 677 C CA . GLY A 1 94 ? 26.292 -4.308 -39.328 1.00 62.06 94 GLY A CA 1
ATOM 678 C C . GLY A 1 94 ? 26.641 -3.624 -40.658 1.00 62.06 94 GLY A C 1
ATOM 679 O O . GLY A 1 94 ? 26.092 -4.033 -41.679 1.00 62.06 94 GLY A O 1
ATOM 680 N N . SER A 1 95 ? 27.476 -2.575 -40.654 1.00 48.91 95 SER A N 1
ATOM 681 C CA . SER A 1 95 ? 27.954 -1.868 -41.863 1.00 48.91 95 SER A CA 1
ATOM 682 C C . SER A 1 95 ? 29.408 -2.185 -42.187 1.00 48.91 95 SER A C 1
ATOM 684 O O . SER A 1 95 ? 30.220 -2.206 -41.236 1.00 48.91 95 SER A O 1
#

Radius of gyration: 24.45 Å; chains: 1; bounding box: 50×14×77 Å

pLDDT: mean 85.52, std 12.09, range [35.44, 97.5]

=== Feature glossary ===
Key to the feature types in this record:

Secondary structure (8-state, DSSP). Secondary structure is the local, repeating backbone conformation. DSSP classifies it into eight states by reading the hydrogen-bond network: three helix types (H, G, I), two β types (E, B), two non-regular types (T, S), and unstructured coil (-).

Backbone torsions (φ/ψ). Backbone dihedral angles. Every residue except chain termini has a φ (preceding-C → N → Cα → C) and a ψ (N → Cα → C → next-N). They are reported in degrees following the IUPAC sign convention. Secondary structure is essentially a statement about which (φ, ψ) basin each residue occupies.

Predicted aligned error. Predicted Aligned Error (PAE) is an AlphaFold confidence matrix: entry (i, j) is the expected error in the position of residue j, in ångströms, when the prediction is superimposed on the true structure at residue i. Low PAE within a block of residues means that block is internally rigid and well-predicted; high PAE between two blocks means their relative placement is uncertain even if each block individually is confident.

B-factor. B-factor (Debye–Waller factor) reflects atomic displacement in the crystal lattice. It is an experimental observable (units Å²), not a prediction; low values mean the atom is pinned down, high values mean it moves or is heterogeneous across the crystal.

Secondary structure (3-state, P-SEA). Three-state secondary structure (P-SEA) collapses the eight DSSP classes into helix (a), strand (b), and coil (c). P-SEA assigns these from Cα geometry alone — distances and angles — without requiring backbone oxygens, so it works on any Cα trace.

Sequence. Primary structure: the covalent order of the twenty standard amino acids along the backbone. Two proteins with the same sequence will (almost always) fold to the same structure; two with 30% identity often share a fold but not the details.

pLDDT. pLDDT is the predicted lDDT-Cα score: AlphaFold's confidence that the local environment of each residue (all inter-atomic distances within 15 Å) is correctly placed. It is a per-residue number between 0 and 100, with higher meaning more reliable.

InterPro / GO / CATH / organism. Functional annotations link the protein to curated databases. InterPro entries identify conserved domains and families by matching the sequence against member-database signatures (Pfam, PROSITE, CDD, …). Gene Ontology (GO) terms describe molecular function, biological process, and cellular component in a controlled vocabulary. CATH places the structure in a hierarchical fold classification (Class/Architecture/Topology/Homologous-superfamily). The organism is the source species.

Contact-map, Ramachandran, and PAE plots. Three diagnostic plots accompany the record. The Cα contact map visualizes the tertiary structure as a 2D adjacency matrix (8 Å cutoff, sequence-local contacts suppressed). The Ramachandran plot shows the distribution of backbone (φ, ψ) torsions, with points in the α and β basins reflecting secondary structure content. The PAE plot shows AlphaFold's inter-residue confidence as a color matrix.

mmCIF coordinates. The mmCIF table is the protein's shape written out atom by atom. For each backbone N, Cα, C, and carbonyl O, it records an (x, y, z) coordinate triple in Å plus the residue type, chain letter, and residue number.

Radius of gyration, Cα contacts, bounding box. Three whole-structure scalars: the radius of gyration (RMS distance of Cα from centroid, in Å), the count of Cα–Cα contacts (pairs closer than 8 Å and separated by more than four residues in sequence — i.e. tertiary, not local, contacts), and the bounding-box dimensions. Together they distinguish compact globular folds from extended fibres or disordered chains.

Foldseek 3Di. The Foldseek 3Di string encodes local tertiary geometry as a 20-letter alphabet — one character per residue — derived from the relative positions of nearby Cα atoms. Unlike the amino-acid sequence, 3Di is a direct function of the 3D structure, so two proteins with the same fold have similar 3Di strings even at low sequence identity.

Rendered structure images. Six rendered views show the 3D structure from the faces of a cube — i.e. along ±x, ±y, ±z. Rendering representation is drawn randomly per protein from cartoon (secondary-structure ribbons), sticks (backbone bonds), or molecular surface; coloring is either N→C rainbow (blue at the N-terminus through red at the C-terminus) or one color per chain.

Nearest PDB structures. The Foldseek neighbor list gives the closest experimentally determined structures in the PDB, ranked by structural alignment. TM-score near 1 means near-identical fold; near 0.3 means only rough topology match. This is how one finds what a novel AlphaFold prediction most resembles in the solved-structure universe.

Solvent-accessible surface area. SASA measures how much of the protein is reachable by solvent. It is computed by rolling a water-sized probe over the atomic surface and summing the exposed area (Å²). Per-residue SASA distinguishes core (buried, low SASA) from surface (exposed, high SASA) residues; total SASA is a whole-molecule size measure.